Protein AF-A0A3B8WH43-F1 (afdb_monomer)

Sequence (70 aa):
PDNPQPLHTLFPELFPAEARQQPAAHTPTENLHSVGKAAEVSLIRETLDANNGDMNKTAKALGISRSTLW

pLDDT: mean 78.1, std 17.97, range [43.41, 97.81]

Mean predicted aligned error: 15.73 Å

Organism: Marinobacter nauticus (NCBI:txid2743)

Structure (mmCIF, N/CA/C/O backbone):
data_AF-A0A3B8WH43-F1
#
_entry.id   AF-A0A3B8WH43-F1
#
loop_
_atom_site.group_PDB
_atom_site.id
_atom_site.type_symbol
_atom_site.label_atom_id
_atom_site.label_alt_id
_atom_site.label_comp_id
_atom_site.label_asym_id
_atom_site.label_entity_id
_atom_site.label_seq_id
_atom_site.pdbx_PDB_ins_code
_atom_site.Cartn_x
_atom_site.Cartn_y
_atom_site.Cartn_z
_atom_site.occupancy
_atom_site.B_iso_or_equiv
_atom_site.auth_seq_id
_atom_site.auth_comp_id
_atom_site.auth_asym_id
_atom_site.auth_atom_id
_atom_site.pdbx_PDB_model_num
ATOM 1 N N . PRO A 1 1 ? -47.405 8.885 20.191 1.00 43.41 1 PRO A N 1
ATOM 2 C CA . PRO A 1 1 ? -46.299 9.109 21.144 1.00 43.41 1 PRO A CA 1
ATOM 3 C C . PRO A 1 1 ? -45.102 8.227 20.770 1.00 43.41 1 PRO A C 1
ATOM 5 O O . PRO A 1 1 ? -44.965 7.116 21.271 1.00 43.41 1 PRO A O 1
ATOM 8 N N . ASP A 1 2 ? -44.287 8.709 19.830 1.00 51.56 2 ASP A N 1
ATOM 9 C CA . ASP A 1 2 ? -43.024 8.076 19.451 1.00 51.56 2 ASP A CA 1
ATOM 10 C C . ASP A 1 2 ? -42.008 8.312 20.560 1.00 51.56 2 ASP A C 1
ATOM 12 O O . ASP A 1 2 ? -41.452 9.399 20.696 1.00 51.56 2 ASP A O 1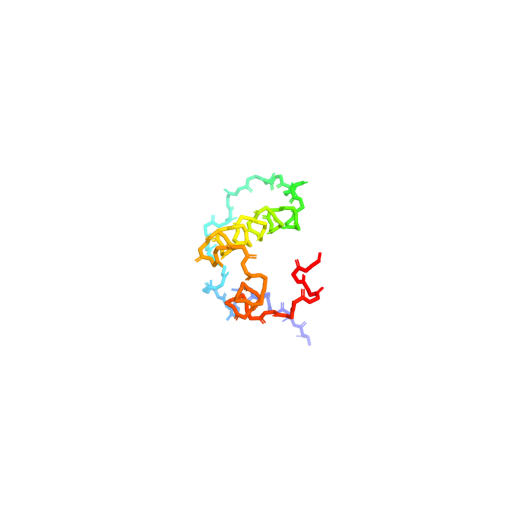
ATOM 16 N N . ASN A 1 3 ? -41.829 7.305 21.409 1.00 61.75 3 ASN A N 1
ATOM 17 C CA . ASN A 1 3 ? -40.764 7.303 22.394 1.00 61.75 3 ASN A CA 1
ATOM 18 C C . ASN A 1 3 ? -39.515 6.741 21.695 1.00 61.75 3 ASN A C 1
ATOM 20 O O . ASN A 1 3 ? -39.497 5.535 21.430 1.00 61.75 3 ASN A O 1
ATOM 24 N N . PRO A 1 4 ? -38.507 7.558 21.333 1.00 66.69 4 PRO A N 1
ATOM 25 C CA . PRO A 1 4 ? -37.311 7.051 20.677 1.00 66.69 4 PRO A CA 1
ATOM 26 C C . PRO A 1 4 ? -36.575 6.140 21.659 1.00 66.69 4 PRO A C 1
ATOM 28 O O . PRO A 1 4 ? -35.943 6.595 22.612 1.00 66.69 4 PRO A O 1
ATOM 31 N N . GLN A 1 5 ? -36.705 4.831 21.446 1.00 68.69 5 GLN A N 1
ATOM 32 C CA . GLN A 1 5 ? -35.956 3.831 22.191 1.00 68.69 5 GLN A CA 1
ATOM 33 C C . GLN A 1 5 ? -34.467 4.096 21.935 1.00 68.69 5 GLN A C 1
ATOM 35 O O . GLN A 1 5 ? -34.047 4.165 20.776 1.00 68.69 5 GLN A O 1
ATOM 40 N N . PRO A 1 6 ? -33.671 4.325 22.983 1.00 71.94 6 PRO A N 1
ATOM 41 C CA . PRO A 1 6 ? -32.293 4.728 22.795 1.00 71.94 6 PRO A CA 1
ATOM 42 C C . PRO A 1 6 ? -31.483 3.558 22.222 1.00 71.94 6 PRO A C 1
ATOM 44 O O . PRO A 1 6 ? -31.592 2.435 22.689 1.00 71.94 6 PRO A O 1
ATOM 47 N N . LEU A 1 7 ? -30.660 3.830 21.206 1.00 74.38 7 LEU A N 1
ATOM 48 C CA . LEU A 1 7 ? -30.020 2.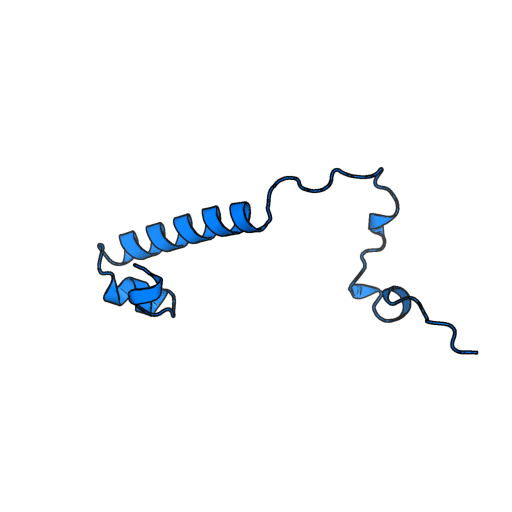840 20.318 1.00 74.38 7 LEU A CA 1
ATOM 49 C C . LEU A 1 7 ? -29.314 1.679 21.050 1.00 74.38 7 LEU A C 1
ATOM 51 O O . LEU A 1 7 ? -29.313 0.547 20.570 1.00 74.38 7 LEU A O 1
ATOM 55 N N . HIS A 1 8 ? -28.785 1.934 22.247 1.00 71.69 8 HIS A N 1
ATOM 56 C CA . HIS A 1 8 ? -28.157 0.921 23.095 1.00 71.69 8 HIS A CA 1
ATOM 57 C C . HIS A 1 8 ? -29.100 -0.211 23.534 1.00 71.69 8 HIS A C 1
ATOM 59 O O . HIS A 1 8 ? -28.626 -1.294 23.855 1.00 71.69 8 HIS A O 1
ATOM 65 N N . THR A 1 9 ? -30.419 0.005 23.543 1.00 75.69 9 THR A N 1
ATOM 66 C CA . THR A 1 9 ? -31.399 -1.054 23.834 1.00 75.69 9 THR A CA 1
ATOM 67 C C . THR A 1 9 ? -31.618 -1.980 22.646 1.00 75.69 9 THR A C 1
ATOM 69 O O . THR A 1 9 ? -32.000 -3.130 22.837 1.00 75.69 9 THR A O 1
ATOM 72 N N . LEU A 1 10 ? -31.383 -1.492 21.426 1.00 81.38 10 LEU A N 1
ATOM 73 C CA . LEU A 1 10 ? -31.580 -2.255 20.195 1.00 81.38 10 LEU A CA 1
ATOM 74 C C . LEU A 1 10 ? -30.361 -3.119 19.860 1.00 81.38 10 LEU A C 1
ATOM 76 O O . LEU A 1 10 ? -30.514 -4.184 19.270 1.00 81.38 10 LEU A O 1
ATOM 80 N N . PHE A 1 11 ? -29.163 -2.677 20.252 1.00 79.19 11 PHE A N 1
ATOM 81 C CA . PHE A 1 11 ? -27.908 -3.363 19.940 1.00 79.19 11 PHE A CA 1
ATOM 82 C C . PHE A 1 11 ? -26.968 -3.427 21.152 1.00 79.19 11 PHE A C 1
ATOM 84 O O . PHE A 1 11 ? -25.892 -2.830 21.118 1.00 79.19 11 PHE A O 1
ATOM 91 N N . PRO A 1 12 ? -27.344 -4.135 22.231 1.00 69.62 12 PRO A N 1
ATOM 92 C CA . PRO A 1 12 ? -26.535 -4.210 23.450 1.00 69.62 12 PRO A CA 1
ATOM 93 C C . PRO A 1 12 ? -25.120 -4.763 23.205 1.00 69.62 12 PRO A C 1
ATOM 95 O O . PRO A 1 12 ? -24.176 -4.312 23.842 1.00 69.62 12 PRO A O 1
ATOM 98 N N . GLU A 1 13 ? -24.940 -5.637 22.211 1.00 69.81 13 GLU A N 1
ATOM 99 C CA . GLU A 1 13 ? -23.628 -6.179 21.811 1.00 69.81 13 GLU A CA 1
ATOM 100 C C . GLU A 1 13 ? -22.661 -5.118 21.247 1.00 69.81 13 GLU A C 1
ATOM 102 O O . GLU A 1 13 ? -21.449 -5.318 21.245 1.00 69.81 13 GLU A O 1
ATOM 107 N N . LEU A 1 14 ? -23.175 -3.978 20.765 1.00 74.75 14 LEU A N 1
ATOM 108 C CA . LEU A 1 14 ? -22.354 -2.864 20.269 1.00 74.75 14 LEU A CA 1
ATOM 109 C C . LEU A 1 14 ? -21.901 -1.919 21.390 1.00 74.75 14 LEU A C 1
ATOM 111 O O . LEU A 1 14 ? -21.039 -1.071 21.159 1.00 74.75 14 LEU A O 1
ATOM 115 N N . PHE A 1 15 ? -22.478 -2.042 22.589 1.00 74.44 15 PHE A N 1
ATOM 116 C CA . PHE A 1 15 ? -22.194 -1.174 23.728 1.00 74.44 15 PHE A CA 1
ATOM 117 C C . PHE A 1 15 ? -21.784 -2.020 24.936 1.00 74.44 15 PHE A C 1
ATOM 119 O O . PHE A 1 15 ? -22.633 -2.368 25.760 1.00 74.44 15 PHE A O 1
ATOM 126 N N . PRO A 1 16 ? -20.482 -2.328 25.082 1.00 67.88 16 PRO A N 1
ATOM 127 C CA . PRO A 1 16 ? -19.966 -3.010 26.261 1.00 67.88 16 PRO A CA 1
ATOM 128 C C . PRO A 1 16 ? -20.407 -2.277 27.536 1.00 67.88 16 PRO A C 1
ATOM 130 O O . PRO A 1 16 ? -20.144 -1.083 27.710 1.00 67.88 16 PRO A O 1
ATOM 133 N N . ALA A 1 17 ? -21.095 -2.987 28.435 1.00 61.03 17 ALA A N 1
ATOM 134 C CA . ALA A 1 17 ? -21.710 -2.432 29.648 1.00 61.03 17 ALA A CA 1
ATOM 135 C C . ALA A 1 17 ? -20.701 -1.803 30.639 1.00 61.03 17 ALA A C 1
ATOM 137 O O . ALA A 1 17 ? -21.087 -1.112 31.583 1.00 61.03 17 ALA A O 1
ATOM 138 N N . GLU A 1 18 ? -19.407 -2.012 30.409 1.00 56.19 18 GLU A N 1
ATOM 139 C CA . GLU A 1 18 ? -18.285 -1.604 31.259 1.00 56.19 18 GLU A CA 1
ATOM 140 C C . GLU A 1 18 ? -17.932 -0.111 31.129 1.00 56.19 18 GLU A C 1
ATOM 142 O O . GLU A 1 18 ? -17.219 0.437 31.967 1.00 56.19 18 GLU A O 1
ATOM 147 N N . ALA A 1 19 ? -18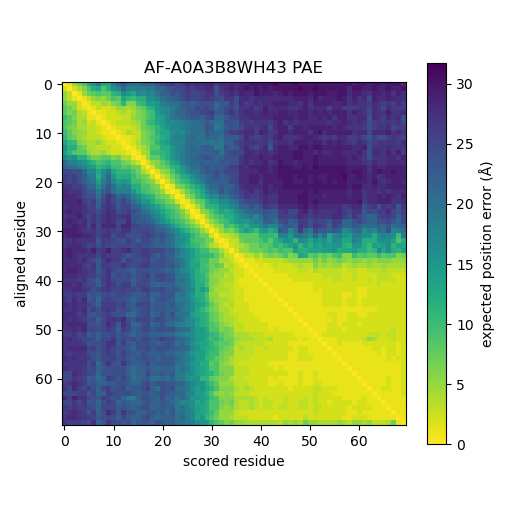.492 0.603 30.146 1.00 53.12 19 ALA A N 1
ATOM 148 C CA . ALA A 1 19 ? -18.225 2.030 29.939 1.00 53.12 19 ALA A CA 1
ATOM 149 C C . ALA A 1 19 ? -18.935 2.971 30.940 1.00 53.12 19 ALA A C 1
ATOM 151 O O . ALA A 1 19 ? -18.830 4.192 30.822 1.00 53.12 19 ALA A O 1
ATOM 152 N N . ARG A 1 20 ? -19.679 2.454 31.931 1.00 56.09 20 ARG A N 1
ATOM 153 C CA . ARG A 1 20 ? -20.473 3.298 32.850 1.00 56.09 20 ARG A CA 1
ATOM 154 C C . ARG A 1 20 ? -19.692 3.874 34.037 1.00 56.09 20 ARG A C 1
ATOM 156 O O . ARG A 1 20 ? -20.282 4.545 34.880 1.00 56.09 20 ARG A O 1
ATOM 163 N N . GLN A 1 21 ? -18.382 3.654 34.109 1.00 52.84 21 GLN A N 1
ATOM 164 C CA . GLN A 1 21 ? -17.526 4.240 35.142 1.00 52.84 21 GLN A CA 1
ATOM 165 C C . GLN A 1 21 ? -16.177 4.674 34.564 1.00 52.84 21 GLN A C 1
ATOM 167 O O . GLN A 1 21 ? -15.135 4.138 34.922 1.00 52.84 21 GLN A O 1
ATOM 172 N N . GLN A 1 22 ? -16.175 5.674 33.684 1.00 50.22 22 GLN A N 1
ATOM 173 C CA . GLN A 1 22 ? -14.973 6.479 33.480 1.00 50.22 22 GLN A CA 1
ATOM 174 C C . GLN A 1 22 ? -15.309 7.962 33.667 1.00 50.22 22 GLN A C 1
ATOM 176 O O . GLN A 1 22 ? -16.215 8.469 33.000 1.00 50.22 22 GLN A O 1
ATOM 181 N N . PRO A 1 23 ? -14.630 8.671 34.590 1.00 47.56 23 PRO A N 1
ATOM 182 C CA . PRO A 1 23 ? -14.706 10.124 34.642 1.00 47.56 23 PRO A CA 1
ATOM 183 C C . PRO A 1 23 ? -14.189 10.661 33.308 1.00 47.56 23 PRO A C 1
ATOM 185 O O . PRO A 1 23 ? -13.177 10.162 32.829 1.00 47.56 23 PRO A O 1
ATOM 188 N N . ALA A 1 24 ? -14.916 11.623 32.727 1.00 57.09 24 ALA A N 1
ATOM 189 C CA . ALA A 1 24 ? -14.657 12.300 31.453 1.00 57.09 24 ALA A CA 1
ATOM 190 C C . ALA A 1 24 ? -13.197 12.185 30.976 1.00 57.09 24 ALA A C 1
ATOM 192 O O . ALA A 1 24 ? -12.358 13.038 31.268 1.00 57.09 24 ALA A O 1
ATOM 193 N N . ALA A 1 25 ? -12.892 11.099 30.265 1.00 49.56 25 ALA A N 1
ATOM 194 C CA . ALA A 1 25 ? -11.567 10.865 29.733 1.00 49.56 25 ALA A CA 1
ATOM 195 C C . ALA A 1 25 ? -11.446 11.735 28.488 1.00 49.56 25 ALA A C 1
ATOM 197 O O . ALA A 1 25 ? -12.106 11.488 27.483 1.00 49.56 25 ALA A O 1
ATOM 198 N N . HIS A 1 26 ? -10.685 12.817 28.650 1.00 52.97 26 HIS A N 1
ATOM 199 C CA . HIS A 1 26 ? -9.954 13.564 27.635 1.00 52.97 26 HIS A CA 1
ATOM 200 C C . HIS A 1 26 ? -10.392 13.267 26.198 1.00 52.97 26 HIS A C 1
ATOM 202 O O . HIS A 1 26 ? -10.071 12.217 25.644 1.00 52.97 26 HIS A O 1
ATOM 208 N N . THR A 1 27 ? -11.070 14.232 25.570 1.00 54.81 27 THR A N 1
ATOM 209 C CA . THR A 1 27 ? -11.141 14.295 24.107 1.00 54.81 27 THR A CA 1
ATOM 210 C C . THR A 1 27 ? -9.751 13.975 23.557 1.00 54.81 27 THR A C 1
ATOM 212 O O . THR A 1 27 ? -8.810 14.673 23.955 1.00 54.81 27 THR A O 1
ATOM 215 N N . PRO A 1 28 ? -9.581 12.958 22.695 1.00 54.75 28 PRO A N 1
ATOM 216 C CA . PRO A 1 28 ? -8.312 12.745 22.032 1.00 54.75 28 PRO A CA 1
ATOM 217 C C . PRO A 1 28 ? -8.044 14.004 21.208 1.00 54.75 28 PRO A C 1
ATOM 219 O O . PRO A 1 28 ? -8.640 14.227 20.159 1.00 54.75 28 PRO A O 1
ATOM 222 N N . THR A 1 29 ? -7.193 14.885 21.724 1.00 55.28 29 THR A N 1
ATOM 223 C CA . THR A 1 29 ? -6.640 16.022 20.980 1.00 55.28 29 THR A CA 1
ATOM 224 C C . THR A 1 29 ? -5.625 15.546 19.942 1.00 55.28 29 THR A C 1
ATOM 226 O O . THR A 1 29 ? -5.072 16.345 19.192 1.00 55.28 29 THR A O 1
ATOM 229 N N . GLU A 1 30 ? -5.372 14.239 19.887 1.00 54.28 30 GLU A N 1
ATOM 230 C CA . GLU A 1 30 ? -4.693 13.592 18.782 1.00 54.28 30 GLU A CA 1
ATOM 231 C C . GLU A 1 30 ? -5.710 13.379 17.665 1.00 54.28 30 GLU A C 1
ATOM 233 O O . GL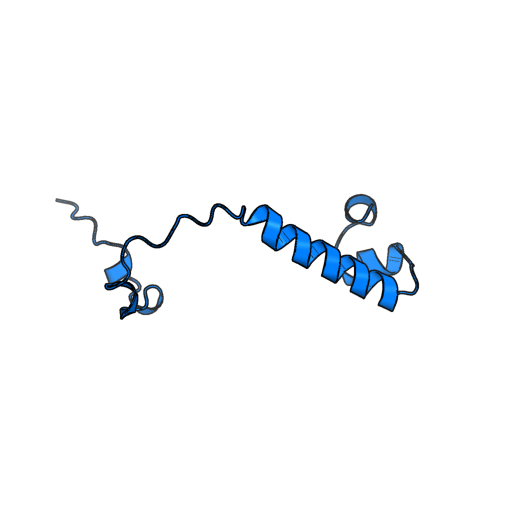U A 1 30 ? -6.629 12.565 17.759 1.00 54.28 30 GLU A O 1
ATOM 238 N N . ASN A 1 31 ? -5.564 14.170 16.604 1.00 58.88 31 ASN A N 1
ATOM 239 C CA . ASN A 1 31 ? -6.350 14.015 15.393 1.00 58.88 31 ASN A CA 1
ATOM 240 C C . ASN A 1 31 ? -6.272 12.545 14.948 1.00 58.88 31 ASN A C 1
ATOM 242 O O . ASN A 1 31 ? -5.199 12.061 14.607 1.00 58.88 31 ASN A O 1
ATOM 246 N N . LEU A 1 32 ? -7.395 11.825 14.880 1.00 59.25 32 LEU A N 1
ATOM 247 C CA . LEU A 1 32 ? -7.433 10.456 14.327 1.00 59.25 32 LEU A CA 1
ATOM 248 C C . LEU A 1 32 ? -6.781 10.386 12.931 1.00 59.25 32 LEU A C 1
ATOM 250 O O . LEU A 1 32 ? -6.188 9.379 12.548 1.00 59.25 32 LEU A O 1
ATOM 254 N N . HIS A 1 33 ? -6.814 11.509 12.210 1.00 59.59 33 HIS A N 1
ATOM 255 C CA . HIS A 1 33 ? -6.106 11.726 10.957 1.00 59.59 33 HIS A CA 1
ATOM 256 C C . HIS A 1 33 ? -4.570 11.639 11.084 1.00 59.59 33 HIS A C 1
ATOM 258 O O . HIS A 1 33 ? -3.926 11.082 10.201 1.00 59.59 33 HIS A O 1
ATOM 264 N N . SER A 1 34 ? -3.957 12.142 12.164 1.00 62.22 34 SER A N 1
ATOM 265 C CA . SER A 1 34 ? -2.504 12.044 12.378 1.00 62.22 34 SER A CA 1
ATOM 266 C C . SER A 1 34 ? -2.064 10.635 12.766 1.00 62.22 34 SER A C 1
ATOM 268 O O . SER A 1 34 ? -1.030 10.174 12.287 1.00 62.22 34 SER A O 1
ATOM 270 N N . VAL A 1 35 ? -2.865 9.928 13.572 1.00 65.19 35 VAL A N 1
ATOM 271 C CA . VAL A 1 35 ? -2.592 8.526 13.939 1.00 65.19 35 VAL A CA 1
ATOM 272 C C . VAL A 1 35 ? -2.677 7.626 12.703 1.00 65.19 35 VAL A C 1
ATOM 274 O O . VAL A 1 35 ? -1.764 6.842 12.442 1.00 65.19 35 VAL A O 1
ATOM 277 N N . GLY A 1 36 ? -3.717 7.807 11.881 1.00 76.94 36 GLY A N 1
ATOM 278 C CA . GLY A 1 36 ? -3.862 7.094 10.610 1.00 76.94 36 GLY A CA 1
ATOM 279 C C . GLY A 1 36 ? -2.723 7.390 9.633 1.00 76.94 36 GLY A C 1
ATOM 280 O O . GLY A 1 36 ? -2.193 6.470 9.016 1.00 76.94 36 GLY A O 1
ATOM 281 N N . LYS A 1 37 ? -2.274 8.650 9.553 1.00 82.62 37 LYS A N 1
ATOM 282 C CA . LYS A 1 37 ? -1.177 9.049 8.659 1.00 82.62 37 LYS A CA 1
ATOM 283 C C . LYS A 1 37 ? 0.161 8.404 9.014 1.00 82.62 37 LYS A C 1
ATOM 285 O O . LYS A 1 37 ? 0.889 8.006 8.110 1.00 82.62 37 LYS A O 1
ATOM 290 N N . ALA A 1 38 ? 0.495 8.271 10.297 1.00 84.25 38 ALA A N 1
ATOM 291 C CA . ALA A 1 38 ? 1.746 7.626 10.705 1.00 84.25 38 ALA A CA 1
ATOM 292 C C . ALA A 1 38 ? 1.767 6.127 10.350 1.00 84.25 38 ALA A C 1
ATOM 294 O O . ALA A 1 38 ? 2.779 5.616 9.856 1.00 84.25 38 ALA A O 1
ATOM 295 N N . ALA A 1 39 ? 0.638 5.439 10.548 1.00 87.06 39 ALA A N 1
ATOM 296 C CA . ALA A 1 39 ? 0.475 4.041 10.159 1.00 87.06 39 ALA A CA 1
ATOM 297 C C . ALA A 1 39 ? 0.524 3.871 8.631 1.00 87.06 39 ALA A C 1
ATOM 299 O O . ALA A 1 39 ? 1.231 2.998 8.133 1.00 87.06 39 ALA A O 1
ATOM 300 N N . GLU A 1 40 ? -0.148 4.754 7.887 1.00 89.69 40 GLU A N 1
ATOM 301 C CA . GLU A 1 40 ? -0.146 4.777 6.420 1.00 89.69 40 GLU A CA 1
ATOM 302 C C . GLU A 1 40 ? 1.272 4.960 5.857 1.00 89.69 40 GLU A C 1
ATOM 304 O O . GLU A 1 40 ? 1.706 4.185 5.008 1.00 89.69 40 GLU A O 1
ATOM 309 N N . VAL A 1 41 ? 2.039 5.927 6.373 1.00 93.38 41 VAL A N 1
ATOM 310 C CA . VAL A 1 41 ? 3.426 6.166 5.937 1.00 93.38 41 VAL A CA 1
ATOM 311 C C . VAL A 1 41 ? 4.325 4.969 6.243 1.00 93.38 41 VAL A C 1
ATOM 313 O O . VAL A 1 41 ? 5.163 4.608 5.416 1.00 93.38 41 VAL A O 1
ATOM 316 N N . SER A 1 42 ? 4.159 4.347 7.411 1.00 93.88 42 SER A N 1
ATOM 317 C CA . SER A 1 42 ? 4.934 3.159 7.789 1.00 93.88 42 SER A CA 1
ATOM 318 C C . SER A 1 42 ? 4.647 1.988 6.847 1.00 93.88 42 SER A C 1
ATOM 320 O O . SER A 1 42 ? 5.584 1.401 6.311 1.00 93.88 42 SER A O 1
ATOM 322 N N . LEU A 1 43 ? 3.367 1.729 6.558 1.00 95.25 43 LEU A N 1
ATOM 323 C CA . LEU A 1 43 ? 2.936 0.696 5.616 1.00 95.25 43 LEU A CA 1
ATOM 324 C C . LEU A 1 43 ? 3.472 0.948 4.199 1.00 95.25 43 LEU A C 1
ATOM 326 O O . LEU A 1 43 ? 3.963 0.027 3.545 1.00 95.25 43 LEU A O 1
ATOM 330 N N . ILE A 1 44 ? 3.401 2.195 3.719 1.00 96.00 44 ILE A N 1
ATOM 331 C CA . ILE A 1 44 ? 3.916 2.571 2.397 1.00 96.00 44 ILE A CA 1
ATOM 332 C C . ILE A 1 44 ? 5.422 2.310 2.316 1.00 96.00 44 ILE A C 1
ATOM 334 O O . ILE A 1 44 ? 5.886 1.746 1.326 1.00 96.00 44 ILE A O 1
ATOM 338 N N . ARG A 1 45 ? 6.183 2.689 3.350 1.00 96.81 45 ARG A N 1
ATOM 339 C CA . ARG A 1 45 ? 7.636 2.478 3.407 1.00 96.81 45 ARG A CA 1
ATOM 340 C C . ARG A 1 45 ? 8.006 1.002 3.418 1.00 96.81 45 ARG A C 1
ATOM 342 O O . ARG A 1 45 ? 8.796 0.586 2.581 1.00 96.81 45 ARG A O 1
ATOM 349 N N . GLU A 1 46 ? 7.387 0.218 4.294 1.00 97.56 46 GLU A N 1
ATOM 350 C CA . GLU A 1 46 ? 7.613 -1.229 4.368 1.00 97.56 46 GLU A CA 1
ATOM 351 C C . GLU A 1 46 ? 7.321 -1.905 3.023 1.00 97.56 46 GLU A C 1
ATOM 353 O O . GLU A 1 46 ? 8.122 -2.692 2.516 1.00 97.56 46 GLU A O 1
ATOM 358 N N . THR A 1 47 ? 6.204 -1.535 2.392 1.00 96.81 47 THR A N 1
ATOM 359 C CA . THR A 1 47 ? 5.828 -2.082 1.086 1.00 96.81 47 THR A CA 1
ATOM 360 C C . THR A 1 47 ? 6.804 -1.642 -0.006 1.00 96.81 47 THR A C 1
ATOM 362 O O . THR A 1 47 ? 7.124 -2.431 -0.895 1.00 96.81 47 THR A O 1
ATOM 365 N N . LEU A 1 48 ? 7.304 -0.405 0.038 1.00 97.25 48 LEU A N 1
ATOM 366 C CA . LEU A 1 48 ? 8.288 0.096 -0.919 1.00 97.25 48 LEU A CA 1
ATOM 367 C C . LEU A 1 48 ? 9.628 -0.636 -0.793 1.00 97.25 48 LEU A C 1
ATOM 369 O O . LEU A 1 48 ? 10.191 -1.043 -1.812 1.00 97.25 48 LEU A O 1
ATOM 373 N N . ASP A 1 49 ? 10.095 -0.855 0.435 1.00 97.69 49 ASP A N 1
ATOM 374 C CA . ASP A 1 49 ? 11.326 -1.592 0.722 1.00 97.69 49 ASP A CA 1
ATOM 375 C C . ASP A 1 49 ? 11.210 -3.052 0.257 1.00 97.69 49 ASP A C 1
ATOM 377 O O . ASP A 1 49 ? 12.089 -3.552 -0.452 1.00 97.69 49 ASP A O 1
ATOM 381 N N . ALA A 1 50 ? 10.077 -3.709 0.536 1.00 97.31 50 ALA A N 1
ATOM 382 C CA . ALA A 1 50 ? 9.787 -5.067 0.070 1.00 97.31 50 ALA A CA 1
ATOM 383 C C . ALA A 1 50 ? 9.731 -5.192 -1.466 1.00 97.31 50 ALA A C 1
ATOM 385 O O . ALA A 1 50 ? 9.978 -6.267 -2.011 1.00 97.31 50 ALA A O 1
ATOM 386 N N . ASN A 1 51 ? 9.428 -4.097 -2.172 1.00 97.12 51 ASN A N 1
ATOM 387 C CA . ASN A 1 51 ? 9.375 -4.033 -3.634 1.00 97.12 51 ASN A CA 1
ATOM 388 C C . ASN A 1 51 ? 10.619 -3.374 -4.261 1.00 97.12 51 ASN A C 1
ATOM 390 O O . ASN A 1 51 ? 10.582 -2.984 -5.430 1.00 97.12 51 ASN A O 1
ATOM 394 N N . ASN A 1 52 ? 11.721 -3.252 -3.510 1.00 96.44 52 ASN A N 1
ATOM 395 C CA . ASN A 1 52 ? 12.992 -2.682 -3.974 1.00 96.44 52 ASN A CA 1
ATOM 396 C C . ASN A 1 52 ? 12.864 -1.263 -4.561 1.00 96.44 52 ASN A C 1
ATOM 398 O O . ASN A 1 52 ? 13.570 -0.915 -5.508 1.00 96.44 52 ASN A O 1
ATOM 402 N N . GLY A 1 53 ? 11.946 -0.448 -4.041 1.00 94.44 53 GLY A N 1
ATOM 403 C CA . GLY A 1 53 ? 11.719 0.908 -4.545 1.00 94.44 53 GLY A CA 1
ATOM 404 C C . GLY A 1 53 ? 10.868 0.996 -5.820 1.00 94.44 53 GLY A C 1
ATOM 405 O O . GLY A 1 53 ? 10.668 2.095 -6.336 1.00 94.44 53 GLY A O 1
ATOM 406 N N . ASP A 1 54 ? 10.340 -0.116 -6.344 1.00 96.75 54 ASP A N 1
ATOM 407 C CA . ASP A 1 54 ? 9.498 -0.103 -7.546 1.00 96.75 54 ASP A CA 1
ATOM 408 C C . ASP A 1 54 ? 8.088 0.426 -7.239 1.00 96.75 54 ASP A C 1
ATOM 410 O O . ASP A 1 54 ? 7.191 -0.309 -6.822 1.00 96.75 54 ASP A O 1
ATOM 414 N N . MET A 1 55 ? 7.861 1.710 -7.526 1.00 96.06 55 MET A N 1
ATOM 415 C CA . MET A 1 55 ? 6.567 2.373 -7.329 1.00 96.06 55 MET A CA 1
ATOM 416 C C . MET A 1 55 ? 5.395 1.693 -8.051 1.00 96.06 55 MET A C 1
ATOM 418 O O . MET A 1 55 ? 4.263 1.778 -7.577 1.00 96.06 55 MET A O 1
ATOM 422 N N . ASN A 1 56 ? 5.612 1.035 -9.198 1.00 97.19 56 ASN A N 1
ATOM 423 C CA . ASN A 1 56 ? 4.521 0.355 -9.900 1.00 97.19 56 ASN A CA 1
ATOM 424 C C . ASN A 1 56 ? 4.082 -0.897 -9.147 1.00 97.19 56 ASN A C 1
ATOM 426 O O . ASN A 1 56 ? 2.882 -1.161 -9.056 1.00 97.19 56 ASN A O 1
ATOM 430 N N . LYS A 1 57 ? 5.038 -1.670 -8.628 1.00 97.25 57 LYS A N 1
ATOM 431 C CA . LYS A 1 57 ? 4.738 -2.861 -7.828 1.00 97.25 57 LYS A CA 1
ATOM 432 C C . LYS A 1 57 ? 4.152 -2.479 -6.475 1.00 97.25 57 LYS A C 1
ATOM 434 O O . LYS A 1 57 ? 3.139 -3.055 -6.097 1.00 97.25 57 LYS A O 1
ATOM 439 N N . THR A 1 58 ? 4.692 -1.450 -5.825 1.00 97.81 58 THR A N 1
ATOM 440 C CA . THR A 1 58 ? 4.168 -0.922 -4.557 1.00 97.81 58 THR A CA 1
ATOM 441 C C . THR A 1 58 ? 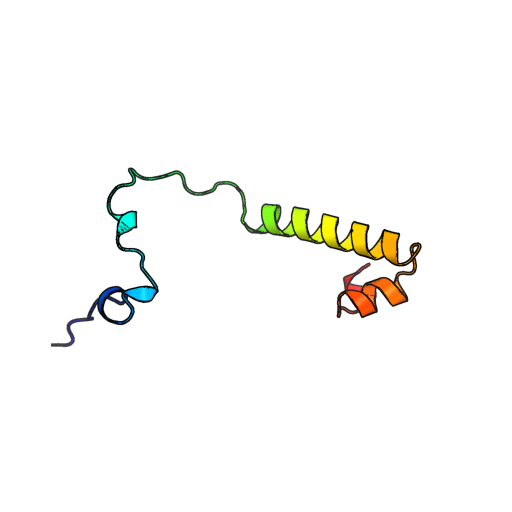2.726 -0.437 -4.695 1.00 97.81 58 THR A C 1
ATOM 443 O O . THR A 1 58 ? 1.871 -0.850 -3.919 1.00 97.81 58 THR A O 1
ATOM 446 N N . ALA A 1 59 ? 2.406 0.367 -5.718 1.00 97.31 59 ALA A N 1
ATOM 447 C CA . ALA A 1 59 ? 1.035 0.840 -5.938 1.00 97.31 59 ALA A CA 1
ATOM 448 C C . ALA A 1 59 ? 0.053 -0.322 -6.183 1.00 97.31 59 ALA A C 1
ATOM 450 O O . ALA A 1 59 ? -1.037 -0.344 -5.614 1.00 97.31 59 ALA A O 1
ATOM 451 N N . LYS A 1 60 ? 0.467 -1.328 -6.969 1.00 97.00 60 LYS A N 1
ATOM 452 C CA . LYS A 1 60 ? -0.321 -2.552 -7.188 1.00 97.00 60 LYS A CA 1
ATOM 453 C C . LYS A 1 60 ? -0.517 -3.356 -5.902 1.00 97.00 60 LYS A C 1
ATOM 455 O O . LYS A 1 60 ? -1.623 -3.830 -5.673 1.00 97.00 60 LYS A O 1
ATOM 460 N N . ALA A 1 61 ? 0.520 -3.494 -5.076 1.00 96.44 61 ALA A N 1
ATOM 461 C CA . ALA A 1 61 ? 0.460 -4.213 -3.804 1.00 96.44 61 ALA A CA 1
ATOM 462 C C . ALA A 1 61 ? -0.468 -3.523 -2.790 1.00 96.44 61 ALA A C 1
ATOM 464 O O . ALA A 1 61 ? -1.196 -4.196 -2.070 1.00 96.44 61 ALA A O 1
ATOM 465 N N . LEU A 1 62 ? -0.490 -2.187 -2.787 1.00 95.81 62 LEU A N 1
ATOM 466 C CA . LEU A 1 62 ? -1.373 -1.374 -1.946 1.00 95.81 62 LEU A CA 1
ATO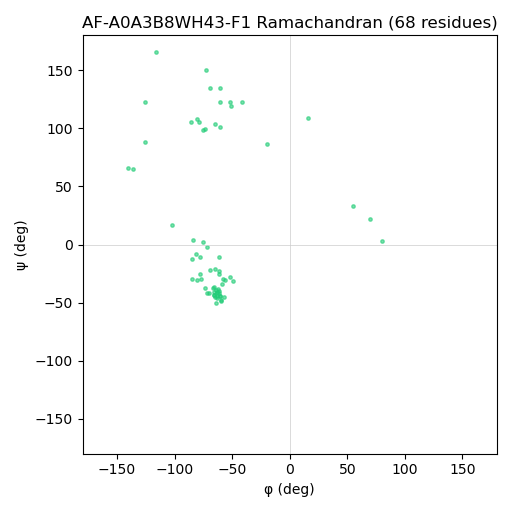M 467 C C . LEU A 1 62 ? -2.797 -1.218 -2.512 1.00 95.81 62 LEU A C 1
ATOM 469 O O . LEU A 1 62 ? -3.660 -0.661 -1.841 1.00 95.81 62 LEU A O 1
ATOM 473 N N . GLY A 1 63 ? -3.059 -1.674 -3.743 1.00 96.62 63 GLY A N 1
ATOM 474 C CA . GLY A 1 63 ? -4.371 -1.548 -4.388 1.00 96.62 63 GLY A CA 1
ATOM 475 C C . GLY A 1 63 ? -4.754 -0.114 -4.775 1.00 96.62 63 GLY A C 1
ATOM 476 O O . GLY A 1 63 ? -5.937 0.180 -4.940 1.00 96.62 63 GLY A O 1
ATOM 477 N N . ILE A 1 64 ? -3.774 0.781 -4.930 1.00 96.44 64 ILE A N 1
ATOM 478 C CA . ILE A 1 64 ? -3.980 2.197 -5.268 1.00 96.44 64 ILE A CA 1
ATOM 479 C C . ILE A 1 64 ? -3.366 2.553 -6.624 1.00 96.44 64 ILE A C 1
ATOM 481 O O . ILE A 1 64 ? -2.556 1.822 -7.196 1.00 96.44 64 ILE A O 1
ATOM 485 N N . SER A 1 65 ? -3.738 3.718 -7.156 1.00 96.88 65 SER A N 1
ATOM 486 C CA . SER A 1 65 ? -3.095 4.247 -8.359 1.00 96.88 65 SER A CA 1
ATOM 487 C C . SER A 1 65 ? -1.678 4.746 -8.048 1.00 96.88 65 SER A C 1
ATOM 489 O O . SER A 1 65 ? -1.411 5.253 -6.959 1.00 96.88 65 SER A O 1
ATOM 491 N N . ARG A 1 66 ? -0.765 4.683 -9.025 1.00 95.38 66 ARG A N 1
ATOM 492 C CA . ARG A 1 66 ? 0.594 5.239 -8.872 1.00 95.38 66 ARG A CA 1
ATOM 493 C C . ARG A 1 66 ? 0.578 6.739 -8.555 1.00 95.38 66 ARG A C 1
ATOM 495 O O . ARG A 1 66 ? 1.427 7.203 -7.814 1.00 95.38 66 ARG A O 1
ATOM 502 N N . SER A 1 67 ? -0.390 7.478 -9.099 1.00 96.50 67 SER A N 1
ATOM 503 C CA . SER A 1 67 ? -0.600 8.904 -8.812 1.00 96.50 67 SER A CA 1
ATOM 504 C C . SER A 1 67 ? -1.108 9.178 -7.399 1.00 96.50 67 SER A C 1
ATOM 506 O O . SER A 1 67 ? -0.968 10.293 -6.933 1.00 96.50 67 SER A O 1
ATOM 508 N N . THR A 1 68 ? -1.719 8.194 -6.734 1.00 94.88 68 THR A N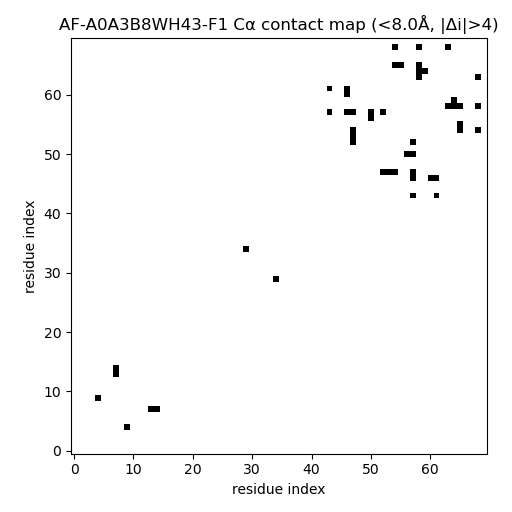 1
ATOM 509 C CA . THR A 1 68 ? -2.098 8.292 -5.315 1.00 94.88 68 THR A CA 1
ATOM 510 C C . THR A 1 68 ? -0.900 8.025 -4.405 1.00 94.88 68 THR A C 1
ATOM 512 O O . THR A 1 68 ? -0.851 8.545 -3.299 1.00 94.88 68 THR A O 1
ATOM 515 N N . LEU A 1 69 ? 0.039 7.189 -4.859 1.00 94.06 69 LEU A N 1
ATOM 516 C CA . LEU A 1 69 ? 1.272 6.878 -4.137 1.00 94.06 69 LEU A CA 1
ATOM 517 C C . LEU A 1 69 ? 2.319 8.004 -4.228 1.00 94.06 69 LEU A C 1
ATOM 519 O O . LEU A 1 69 ? 3.148 8.119 -3.329 1.00 94.06 69 LEU A O 1
ATOM 523 N N . TRP A 1 70 ? 2.314 8.766 -5.326 1.00 90.06 70 TRP A N 1
ATOM 524 C CA . TRP A 1 70 ? 3.184 9.927 -5.542 1.00 90.06 70 TRP A CA 1
ATOM 525 C C . TRP A 1 70 ? 2.682 11.153 -4.780 1.00 90.06 70 TRP A C 1
ATOM 527 O O . TRP A 1 70 ? 3.515 11.795 -4.106 1.00 90.06 70 TRP A O 1
#

InterPro domains:
  IPR002197 DNA binding HTH domain, Fis-type [PF02954] (40-70)
  IPR002197 DNA binding HTH domain, Fis-type [PR01590] (42-59)
  IPR002197 DNA binding 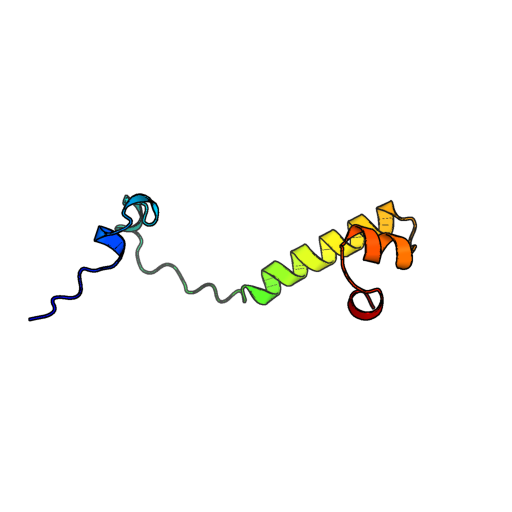HTH domain, Fis-type [PR01590] (59-70)
  IPR009057 Homedomain-like superfamily [SSF46689] (12-70)

Radius of gyration: 21.14 Å; Cα contacts (8 Å, |Δi|>4): 25; chains: 1; bounding box: 59×22×45 Å

Secondary structure (DSSP, 8-state):
------GGGT-GGGS-GGGGS--------S-HHHHHHHHHHHHHHHHHHHTTT-HHHHHHHHTS-HHHH-

Foldseek 3Di:
DDDPDPVCVVCVVVPDPVPPDDDPPDDPPPDPVNVVVVVVVVLLVVLCVVVVNPLVSSCVVVVHDSVVSD

Nearest PDB structures (foldseek):
  1f36-assembly1_B  TM=5.559E-01  e=1.040E-01  Escherichia coli
  5ds9-assembly1_B  TM=6.444E-01  e=2.264E-01  Escherichia coli K-12
  6p0u-assembly1_B  TM=6.234E-01  e=1.989E-01  Escherichia coli K-12
  5ds9-assembly1_A  TM=6.115E-01  e=2.416E-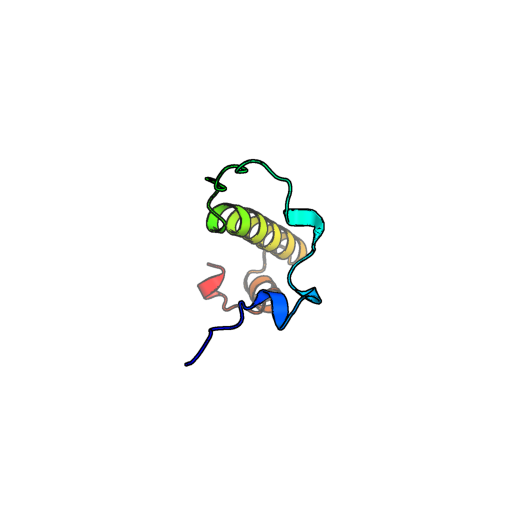01  Escherichia coli K-12
  1etv-assembly1_B  TM=5.963E-01  e=3.131E-01  Escherichia coli

Solvent-accessible surface area (backbone atoms only — not comparable to full-atom values): 4538 Å² total; per-residue (Å²): 136,88,73,82,75,59,67,61,76,80,41,51,89,81,48,70,81,78,72,81,78,66,78,86,73,70,79,74,84,64,53,68,66,58,60,50,48,56,54,50,54,50,53,51,49,55,43,26,61,77,42,76,65,36,57,69,58,29,18,60,74,71,73,49,54,55,80,75,72,103